Protein AF-A0A5T1BQH4-F1 (afdb_monomer_lite)

pLDDT: mean 79.55, std 14.08, range [37.16, 92.19]

Sequence (91 aa):
MAFMNFSGFFYARNDLRLFKIEKKNELKSFFYKDYTLSSYKDALNLNNEIFFYQSLKEGLFKKNDEILVSNLGKKIILFRNFTQNCDNFNE

Organism: Campylobacter jejuni (NCBI:txid197)

Structure (mmCIF, N/CA/C/O backbone):
data_AF-A0A5T1BQH4-F1
#
_entry.id   AF-A0A5T1BQH4-F1
#
loop_
_atom_site.group_PDB
_atom_site.id
_atom_site.type_symbol
_atom_site.label_atom_id
_atom_site.label_alt_id
_atom_site.label_comp_id
_atom_site.label_asym_id
_atom_site.label_entity_id
_atom_site.label_seq_id
_atom_site.pdbx_PDB_ins_code
_atom_site.Cartn_x
_atom_site.Cartn_y
_atom_site.Cartn_z
_atom_site.occupancy
_atom_site.B_iso_or_equiv
_atom_site.auth_seq_id
_atom_site.auth_comp_id
_atom_site.auth_asym_id
_atom_site.auth_atom_id
_atom_site.pdbx_PDB_model_num
ATOM 1 N N . MET A 1 1 ? -25.471 -8.697 7.103 1.00 37.16 1 MET A N 1
ATOM 2 C CA . MET A 1 1 ? -24.219 -8.520 6.341 1.00 37.16 1 MET A CA 1
ATOM 3 C C . MET A 1 1 ? -24.591 -7.983 4.973 1.00 37.16 1 MET A C 1
ATOM 5 O O . MET A 1 1 ? -25.121 -8.732 4.165 1.00 37.16 1 MET A O 1
ATOM 9 N N . ALA A 1 2 ? -24.438 -6.679 4.750 1.00 44.44 2 ALA A N 1
ATOM 10 C CA . ALA A 1 2 ? -24.610 -6.114 3.419 1.00 44.44 2 ALA A CA 1
ATOM 11 C C . ALA A 1 2 ? -23.319 -6.391 2.645 1.00 44.44 2 ALA A C 1
ATOM 13 O O . ALA A 1 2 ? -22.274 -5.841 2.982 1.00 44.44 2 ALA A O 1
ATOM 14 N N . PHE A 1 3 ? -23.378 -7.284 1.657 1.00 47.19 3 PHE A N 1
ATOM 15 C CA . PHE A 1 3 ? -22.344 -7.370 0.631 1.00 47.19 3 PHE A CA 1
ATOM 16 C C . PHE A 1 3 ? -22.312 -6.008 -0.071 1.00 47.19 3 PHE A C 1
ATOM 18 O O . PHE A 1 3 ? -23.234 -5.676 -0.817 1.00 47.19 3 PHE A O 1
ATOM 25 N N . MET A 1 4 ? -21.302 -5.183 0.214 1.00 48.88 4 MET A N 1
ATOM 26 C CA . MET A 1 4 ? -21.048 -3.986 -0.581 1.00 48.88 4 MET A CA 1
ATOM 27 C C . MET A 1 4 ? -20.734 -4.455 -2.000 1.00 48.88 4 MET A C 1
ATOM 29 O O . MET A 1 4 ? -19.722 -5.104 -2.251 1.00 48.88 4 MET A O 1
ATOM 33 N N . ASN A 1 5 ? -21.655 -4.195 -2.925 1.00 46.22 5 ASN A N 1
ATOM 34 C CA . ASN A 1 5 ? -21.483 -4.562 -4.317 1.00 46.22 5 ASN A CA 1
ATOM 35 C C . ASN A 1 5 ? -20.459 -3.606 -4.949 1.00 46.22 5 ASN A C 1
ATOM 37 O O . ASN A 1 5 ? -20.797 -2.505 -5.383 1.00 46.22 5 ASN A O 1
ATOM 41 N N . PHE A 1 6 ? -19.190 -4.022 -4.972 1.00 55.72 6 PHE A N 1
ATOM 42 C CA . PHE A 1 6 ? -18.078 -3.268 -5.562 1.00 55.72 6 PHE A CA 1
ATOM 43 C C . PHE A 1 6 ? -18.204 -3.084 -7.084 1.00 55.72 6 PHE A C 1
ATOM 45 O O . PHE A 1 6 ? -17.408 -2.352 -7.672 1.00 55.72 6 PHE A O 1
ATOM 52 N N . SER A 1 7 ? -19.210 -3.683 -7.736 1.00 54.19 7 SER A N 1
ATOM 53 C CA . SER A 1 7 ? -19.428 -3.571 -9.184 1.00 54.19 7 SER A CA 1
ATOM 54 C C . SER A 1 7 ? -19.534 -2.119 -9.667 1.00 54.19 7 SER A C 1
ATOM 56 O O . SER A 1 7 ? -19.066 -1.805 -10.758 1.00 54.19 7 SER A O 1
ATOM 58 N N . GLY A 1 8 ? -20.096 -1.218 -8.850 1.00 50.19 8 GLY A N 1
ATOM 59 C CA . GLY A 1 8 ? -20.180 0.212 -9.169 1.00 50.19 8 GLY A CA 1
ATOM 60 C C . GLY A 1 8 ? -18.834 0.940 -9.086 1.00 50.19 8 GLY A C 1
ATOM 61 O O . GLY A 1 8 ? -18.571 1.833 -9.888 1.00 50.19 8 GLY A O 1
ATOM 62 N N . PHE A 1 9 ? -17.949 0.527 -8.171 1.00 51.91 9 PHE A N 1
ATOM 63 C CA . PHE A 1 9 ? -16.608 1.105 -8.035 1.00 51.91 9 PHE A CA 1
ATOM 64 C C . PHE A 1 9 ? -15.691 0.707 -9.190 1.00 51.91 9 PHE A C 1
ATOM 66 O O . PHE A 1 9 ? -14.908 1.541 -9.625 1.00 51.91 9 PHE A O 1
ATOM 73 N N . PHE A 1 10 ? -15.818 -0.506 -9.739 1.00 52.53 10 PHE A N 1
ATOM 74 C CA . PHE A 1 10 ? -15.082 -0.906 -10.948 1.00 52.53 10 PHE A CA 1
ATOM 75 C C . PHE A 1 10 ? -15.520 -0.143 -12.208 1.00 52.53 10 PHE A C 1
ATOM 77 O O . PHE A 1 10 ? -14.752 -0.058 -13.162 1.00 52.53 10 PHE A O 1
ATOM 84 N N . TYR A 1 11 ? -16.733 0.422 -12.214 1.00 50.97 11 TYR A N 1
ATOM 85 C CA . TYR A 1 11 ? -17.222 1.270 -13.306 1.00 50.97 11 TYR A CA 1
ATOM 86 C C . TYR A 1 11 ? -16.683 2.707 -13.228 1.00 50.97 11 TYR A C 1
ATOM 88 O O . TYR A 1 11 ? -16.622 3.404 -14.243 1.00 50.97 11 TYR A O 1
ATOM 96 N N . ALA A 1 12 ? -16.262 3.156 -12.039 1.00 53.94 12 ALA A N 1
ATOM 97 C CA . ALA A 1 12 ? -15.439 4.349 -11.921 1.00 53.94 12 ALA A CA 1
ATOM 98 C C . ALA A 1 12 ? -14.058 4.023 -12.497 1.00 53.94 12 ALA A C 1
ATOM 100 O O . ALA A 1 12 ? -13.475 2.989 -12.186 1.00 53.94 12 ALA A O 1
ATOM 101 N N . ARG A 1 13 ? -13.564 4.900 -13.370 1.00 59.94 13 ARG A N 1
ATOM 102 C CA . ARG A 1 13 ? -12.289 4.812 -14.092 1.00 59.94 13 ARG A CA 1
ATOM 103 C C . ARG A 1 13 ? -11.115 4.870 -13.101 1.00 59.94 13 ARG A C 1
ATOM 105 O O . ARG A 1 13 ? -10.449 5.892 -12.988 1.00 59.94 13 ARG A O 1
ATOM 112 N N . ASN A 1 14 ? -10.947 3.817 -12.310 1.00 66.81 14 ASN A N 1
ATOM 113 C CA . ASN A 1 14 ? -9.879 3.703 -11.336 1.00 66.81 14 ASN A CA 1
ATOM 114 C C . ASN A 1 14 ? -8.611 3.313 -12.076 1.00 66.81 14 ASN A C 1
ATOM 116 O O . ASN A 1 14 ? -8.600 2.348 -12.845 1.00 66.81 14 ASN A O 1
ATOM 120 N N . ASP A 1 15 ? -7.548 4.059 -11.817 1.00 78.06 15 ASP A N 1
ATOM 121 C CA . ASP A 1 15 ? -6.239 3.679 -12.307 1.00 78.06 15 ASP A CA 1
ATOM 122 C C . ASP A 1 15 ? -5.725 2.542 -11.423 1.00 78.06 15 ASP A C 1
ATOM 124 O O . ASP A 1 15 ? -5.718 2.643 -10.195 1.00 78.06 15 ASP A O 1
ATOM 128 N N . LEU A 1 16 ? -5.308 1.447 -12.054 1.00 85.00 16 LEU A N 1
ATOM 129 C CA . LEU A 1 16 ? -4.546 0.394 -11.393 1.00 85.00 16 LEU A CA 1
ATOM 130 C C . LEU A 1 16 ? -3.065 0.715 -11.558 1.00 85.00 16 LEU A C 1
ATOM 132 O O . LEU A 1 16 ? -2.579 0.848 -12.682 1.00 85.00 16 LEU A O 1
ATOM 136 N N . ARG A 1 17 ? -2.347 0.847 -10.443 1.00 85.88 17 ARG A N 1
ATOM 137 C CA . ARG A 1 17 ? -0.927 1.215 -10.438 1.00 85.88 17 ARG A CA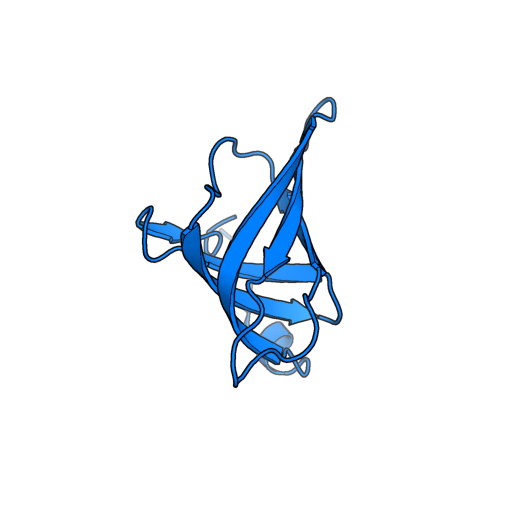 1
ATOM 138 C C . ARG A 1 17 ? -0.136 0.290 -9.534 1.00 85.88 17 ARG A C 1
ATOM 140 O O . ARG A 1 17 ? -0.485 0.093 -8.375 1.00 85.88 17 ARG A O 1
ATOM 147 N N . LEU A 1 18 ? 0.947 -0.257 -10.073 1.00 87.38 18 LEU A N 1
ATOM 148 C CA . LEU A 1 18 ? 1.923 -1.046 -9.332 1.00 87.38 18 LEU A CA 1
ATOM 149 C C . LEU A 1 18 ? 3.162 -0.186 -9.106 1.00 87.38 18 LEU A C 1
ATOM 151 O O . LEU A 1 18 ? 3.714 0.348 -10.067 1.00 87.38 18 LEU A O 1
ATOM 155 N N . PHE A 1 19 ? 3.601 -0.051 -7.857 1.00 87.31 19 PHE A N 1
ATOM 156 C CA . PHE A 1 19 ? 4.827 0.675 -7.547 1.00 87.31 19 PHE A CA 1
ATOM 157 C C . PHE A 1 19 ? 5.469 0.214 -6.240 1.00 87.31 19 PHE A C 1
ATOM 159 O O . PHE A 1 19 ? 4.863 -0.467 -5.411 1.00 87.31 19 PHE A O 1
ATOM 166 N N . LYS A 1 20 ? 6.720 0.636 -6.052 1.00 89.75 20 LYS A N 1
ATOM 167 C CA . LYS A 1 20 ? 7.491 0.405 -4.834 1.00 89.75 20 LYS A CA 1
ATOM 168 C C . LYS A 1 20 ? 7.520 1.655 -3.961 1.00 89.75 20 LYS A C 1
ATOM 170 O O . LYS A 1 20 ? 7.749 2.755 -4.464 1.00 89.75 20 LYS A O 1
ATOM 175 N N . ILE A 1 21 ? 7.320 1.498 -2.654 1.00 89.69 21 ILE A N 1
ATOM 176 C CA . ILE A 1 21 ? 7.278 2.622 -1.708 1.00 89.69 21 ILE A CA 1
ATOM 177 C C . ILE A 1 21 ? 8.696 3.114 -1.402 1.00 89.69 21 ILE A C 1
ATOM 179 O O . ILE A 1 21 ? 9.487 2.407 -0.778 1.00 89.69 21 ILE A O 1
ATOM 183 N N . GLU A 1 22 ? 9.004 4.356 -1.763 1.00 88.75 22 GLU A N 1
ATOM 184 C CA . GLU A 1 22 ? 10.272 5.011 -1.424 1.00 88.75 22 GLU A CA 1
ATOM 185 C C . GLU A 1 22 ? 10.244 5.609 -0.020 1.00 88.75 22 GLU A C 1
ATOM 187 O O . GLU A 1 22 ? 11.148 5.389 0.797 1.00 88.75 22 GLU A O 1
ATOM 192 N N . LYS A 1 23 ? 9.192 6.370 0.275 1.00 87.06 23 LYS A N 1
ATOM 193 C CA . LYS A 1 23 ? 9.001 7.016 1.565 1.00 87.06 23 LYS A CA 1
ATOM 194 C C . LYS A 1 23 ? 7.552 6.862 1.983 1.00 87.06 23 LYS A C 1
ATOM 196 O O . LYS A 1 23 ? 6.632 7.017 1.185 1.00 87.06 23 LYS A O 1
ATOM 201 N N . LYS A 1 24 ? 7.366 6.591 3.270 1.00 89.25 24 LYS A N 1
ATOM 202 C CA . LYS A 1 24 ? 6.072 6.709 3.931 1.00 89.25 24 LYS A CA 1
ATOM 203 C C . LYS A 1 24 ? 6.131 7.848 4.932 1.00 89.25 24 LYS A C 1
ATOM 205 O O . LYS A 1 24 ? 7.142 8.017 5.617 1.00 89.25 24 LYS A O 1
ATOM 210 N N . ASN A 1 25 ? 5.055 8.609 5.015 1.00 86.88 25 ASN A N 1
ATOM 211 C CA . ASN A 1 25 ? 4.791 9.496 6.130 1.00 86.88 25 ASN A CA 1
ATOM 212 C C . ASN A 1 25 ? 3.469 9.081 6.770 1.00 86.88 25 ASN A C 1
ATOM 214 O O . ASN A 1 25 ? 2.521 8.756 6.057 1.00 86.88 25 ASN A O 1
ATOM 218 N N . GLU A 1 26 ? 3.430 9.077 8.095 1.00 85.50 26 GLU A N 1
ATOM 219 C CA . GLU A 1 26 ? 2.260 8.674 8.869 1.00 85.50 26 GLU A CA 1
ATOM 220 C C . GLU A 1 26 ? 1.881 9.809 9.809 1.00 85.50 26 GLU A C 1
ATOM 222 O O . GLU A 1 26 ? 2.671 10.213 10.664 1.00 85.50 26 GLU A O 1
ATOM 227 N N . LEU A 1 27 ? 0.663 10.316 9.655 1.00 84.38 27 LEU A N 1
ATOM 228 C CA . LEU A 1 27 ? 0.063 11.265 10.578 1.00 84.38 27 LEU A CA 1
ATOM 229 C C . LEU A 1 27 ? -0.982 10.524 11.413 1.00 84.38 27 LEU A C 1
ATOM 231 O O . LEU A 1 27 ? -1.954 9.973 10.893 1.00 84.38 27 LEU A O 1
ATOM 235 N N . LYS A 1 28 ? -0.762 10.474 12.732 1.00 76.44 28 LYS A N 1
ATOM 236 C CA . LYS A 1 28 ? -1.724 9.890 13.672 1.00 76.44 28 LYS A CA 1
ATOM 237 C C . LYS A 1 28 ? -2.807 10.929 13.983 1.00 76.44 28 LYS A C 1
ATOM 239 O O . LYS A 1 28 ? -2.513 11.928 14.629 1.00 76.44 28 LYS A O 1
ATOM 244 N N . SER A 1 29 ? -4.047 10.658 13.582 1.00 73.88 29 SER A N 1
ATOM 245 C CA . SER A 1 29 ? -5.239 11.307 14.136 1.00 73.88 29 SER A CA 1
ATOM 246 C C . SER A 1 29 ? -5.846 10.436 15.252 1.00 73.88 29 SER A C 1
ATOM 248 O O . SER A 1 29 ? -5.400 9.304 15.478 1.00 73.88 29 SER A O 1
ATOM 250 N N . PHE A 1 30 ? -6.830 10.975 15.985 1.00 68.69 30 PHE A N 1
ATOM 251 C CA . PHE A 1 30 ? -7.429 10.354 17.183 1.00 68.69 30 PHE A CA 1
ATOM 252 C C . PHE A 1 30 ? -8.002 8.951 16.919 1.00 68.69 30 PHE A C 1
ATOM 254 O O . PHE A 1 30 ? -7.855 8.065 17.754 1.00 68.69 30 PHE A O 1
ATOM 261 N N . PHE A 1 31 ? -8.606 8.742 15.746 1.00 71.88 31 PHE A N 1
ATOM 262 C CA . PHE A 1 31 ? -9.166 7.449 15.330 1.00 71.88 31 PHE A CA 1
ATOM 263 C C . PHE A 1 31 ? -8.504 6.906 14.064 1.00 71.88 31 PHE A C 1
ATOM 265 O O . PHE A 1 31 ? -8.248 5.711 13.967 1.00 71.88 31 PHE A O 1
ATOM 272 N N . TYR A 1 32 ? -8.184 7.786 13.116 1.00 79.38 32 TYR A N 1
ATOM 273 C CA . TYR A 1 32 ? -7.653 7.418 11.807 1.00 79.38 32 TYR A CA 1
ATOM 274 C C . TYR A 1 32 ? -6.154 7.689 11.694 1.00 79.38 32 TYR A C 1
ATOM 276 O O . TYR A 1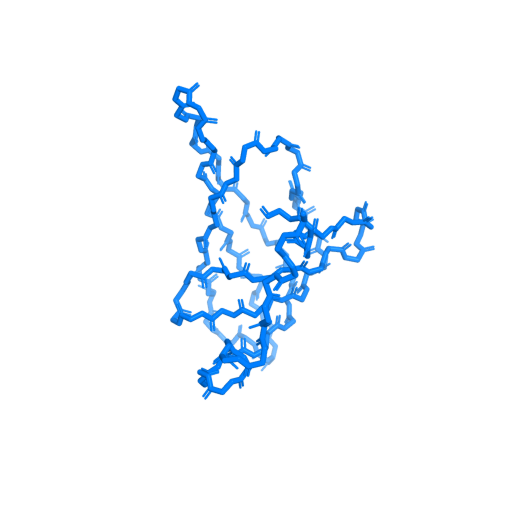 32 ? -5.592 8.545 12.382 1.00 79.38 32 TYR A O 1
ATOM 284 N N . LYS A 1 33 ? -5.508 6.962 10.789 1.00 83.44 33 LYS A N 1
ATOM 285 C CA . LYS A 1 33 ? -4.123 7.144 10.369 1.00 83.44 33 LYS A CA 1
ATOM 286 C C . LYS A 1 33 ? -4.103 7.581 8.924 1.00 83.44 33 LYS A C 1
ATOM 288 O O . LYS A 1 33 ? -4.628 6.876 8.065 1.00 83.44 33 LYS A O 1
ATOM 293 N N . ASP A 1 34 ? -3.464 8.715 8.680 1.00 87.44 34 ASP A N 1
ATOM 294 C CA . ASP A 1 34 ? -3.284 9.246 7.340 1.00 87.44 34 ASP A CA 1
ATOM 295 C C . ASP A 1 34 ? -1.880 8.883 6.853 1.00 87.44 34 ASP A C 1
ATOM 297 O O . ASP A 1 34 ? -0.861 9.285 7.422 1.00 87.44 34 ASP A O 1
ATOM 301 N N . TYR A 1 35 ? -1.846 8.083 5.798 1.00 88.94 35 TYR A N 1
ATOM 302 C CA . TYR A 1 35 ? -0.657 7.612 5.117 1.00 88.94 35 TYR A CA 1
ATOM 303 C C . TYR A 1 35 ? -0.419 8.442 3.862 1.00 88.94 35 TYR A C 1
ATOM 305 O O . TYR A 1 35 ? -1.275 8.521 2.980 1.00 88.94 35 TYR A O 1
ATOM 313 N N . THR A 1 36 ? 0.786 8.990 3.750 1.00 91.62 36 THR A N 1
ATOM 314 C CA . THR A 1 36 ? 1.290 9.593 2.514 1.00 91.62 36 THR A CA 1
ATOM 315 C C . THR A 1 36 ? 2.428 8.729 1.992 1.00 91.62 36 THR A C 1
ATOM 317 O O . THR A 1 36 ? 3.464 8.602 2.650 1.00 91.62 36 THR A O 1
ATOM 320 N N . LEU A 1 37 ? 2.233 8.122 0.824 1.00 91.38 37 LEU A N 1
ATOM 321 C CA . LEU A 1 37 ? 3.177 7.202 0.194 1.00 91.38 37 LEU A CA 1
ATOM 322 C C . LEU A 1 37 ? 3.796 7.870 -1.031 1.00 91.38 37 LEU A C 1
ATOM 324 O O . LEU A 1 37 ? 3.064 8.361 -1.886 1.00 91.38 37 LEU A O 1
ATOM 328 N N . SER A 1 38 ? 5.123 7.874 -1.127 1.00 88.94 38 SER A N 1
ATOM 329 C CA . SER A 1 38 ? 5.829 8.281 -2.343 1.00 88.94 38 SER A CA 1
ATOM 330 C C . SER A 1 38 ? 6.369 7.058 -3.077 1.00 88.94 38 SER A C 1
ATOM 332 O O . SER A 1 38 ? 6.924 6.146 -2.452 1.00 88.94 38 SER A O 1
ATOM 334 N N . SER A 1 39 ? 6.192 7.019 -4.394 1.00 87.56 39 SER A N 1
ATOM 335 C CA . SER A 1 39 ? 6.668 5.925 -5.238 1.00 87.56 39 SER A CA 1
ATOM 336 C C . SER A 1 39 ? 8.114 6.139 -5.677 1.00 87.56 39 SER A C 1
ATOM 338 O O . SER A 1 39 ? 8.489 7.249 -6.040 1.00 87.56 39 SER A O 1
ATOM 340 N N . TYR A 1 40 ? 8.906 5.072 -5.766 1.00 83.94 40 TYR A N 1
ATOM 341 C CA . TYR A 1 40 ? 10.200 5.146 -6.447 1.00 83.94 40 TYR A CA 1
ATOM 342 C C . TYR A 1 40 ? 10.054 5.678 -7.881 1.00 83.94 40 TYR A C 1
ATOM 344 O O . TYR A 1 40 ? 9.063 5.409 -8.565 1.00 83.94 40 TYR A O 1
ATOM 352 N N . LYS A 1 41 ? 11.057 6.443 -8.328 1.00 80.06 41 LYS A N 1
ATOM 353 C CA . LYS A 1 41 ? 11.195 6.798 -9.740 1.00 80.06 41 LYS A CA 1
ATOM 354 C C . LYS A 1 41 ? 11.678 5.579 -10.508 1.00 80.06 41 LYS A C 1
ATOM 356 O O . LYS A 1 41 ? 12.807 5.150 -10.297 1.00 80.06 41 LYS A O 1
ATOM 361 N N . ASP A 1 42 ? 10.853 5.104 -11.428 1.00 69.50 42 ASP A N 1
ATOM 362 C CA . ASP A 1 42 ? 11.162 3.983 -12.313 1.00 69.50 42 ASP A CA 1
ATOM 363 C C . ASP A 1 42 ? 10.794 4.334 -13.759 1.00 69.50 42 ASP A C 1
ATOM 365 O O . ASP A 1 42 ? 10.133 5.339 -14.023 1.00 69.50 42 ASP A O 1
ATOM 369 N N . ALA A 1 43 ? 11.187 3.493 -14.719 1.00 67.25 43 ALA A N 1
ATOM 370 C CA . ALA A 1 43 ? 10.866 3.696 -16.137 1.00 67.25 43 ALA A CA 1
ATOM 371 C C . ALA A 1 43 ? 9.350 3.817 -16.405 1.00 67.25 43 ALA A C 1
ATOM 373 O O . ALA A 1 43 ? 8.941 4.486 -17.351 1.00 67.25 43 ALA A O 1
ATOM 374 N N . LEU A 1 44 ? 8.526 3.196 -15.553 1.00 65.44 44 LEU A N 1
ATOM 375 C CA . LEU A 1 44 ? 7.063 3.268 -15.598 1.00 65.44 44 LEU A CA 1
ATOM 376 C C . LEU A 1 44 ? 6.483 4.415 -14.756 1.00 65.44 44 LEU A C 1
ATOM 378 O O . LEU A 1 44 ? 5.318 4.758 -14.935 1.00 65.44 44 LEU A O 1
ATOM 382 N N . ASN A 1 45 ? 7.276 5.017 -13.862 1.00 65.19 45 ASN A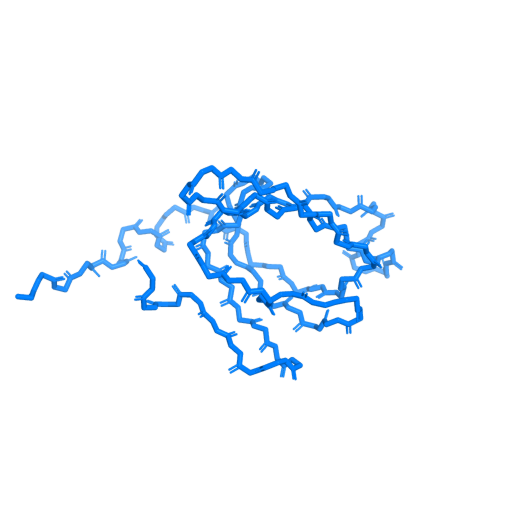 N 1
ATOM 383 C CA . ASN A 1 45 ? 6.856 6.127 -13.011 1.00 65.19 45 ASN A CA 1
ATOM 384 C C . ASN A 1 45 ? 7.931 7.225 -12.978 1.00 65.19 45 ASN A C 1
ATOM 386 O O . ASN A 1 45 ? 8.735 7.342 -12.051 1.00 65.19 45 ASN A O 1
ATOM 390 N N . LEU A 1 46 ? 7.971 8.014 -14.057 1.00 64.19 46 LEU A N 1
ATOM 391 C CA . LEU A 1 46 ? 8.977 9.061 -14.295 1.00 64.19 46 LEU A CA 1
ATOM 392 C C . LEU A 1 46 ? 8.920 10.186 -13.250 1.00 64.19 46 LEU A C 1
ATOM 394 O O . LEU A 1 46 ? 9.935 10.805 -12.910 1.00 64.19 46 LEU A O 1
ATOM 398 N N . ASN A 1 47 ? 7.721 10.434 -12.729 1.00 65.31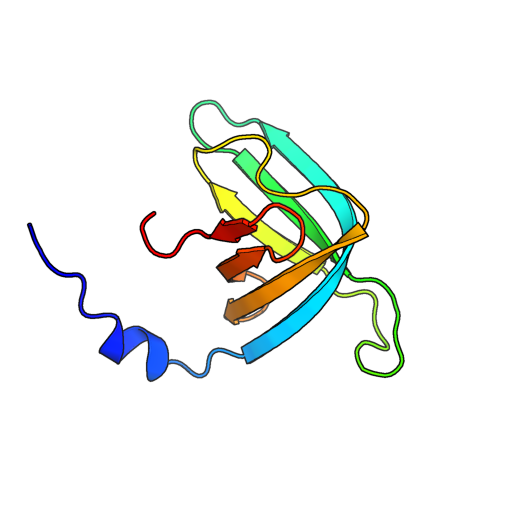 47 ASN A N 1
ATOM 399 C CA . ASN A 1 47 ? 7.471 11.403 -11.681 1.00 65.31 47 ASN A CA 1
ATOM 400 C C . ASN A 1 47 ? 7.309 10.650 -10.364 1.00 65.31 47 ASN A C 1
ATOM 402 O O . ASN A 1 47 ? 6.630 9.636 -10.308 1.00 65.31 47 ASN A O 1
ATOM 406 N N . ASN A 1 48 ? 7.961 11.137 -9.311 1.00 75.31 48 ASN A N 1
ATOM 407 C CA . ASN A 1 48 ? 7.845 10.572 -7.970 1.00 75.31 48 ASN A CA 1
ATOM 408 C C . ASN A 1 48 ? 6.410 10.839 -7.481 1.00 75.31 48 ASN A C 1
ATOM 410 O O . ASN A 1 48 ? 6.097 11.940 -7.015 1.00 75.31 48 ASN A O 1
ATOM 414 N N . GLU A 1 49 ? 5.504 9.901 -7.750 1.00 85.00 49 GLU A N 1
ATOM 415 C CA . GLU A 1 49 ? 4.084 10.063 -7.486 1.00 85.00 49 GLU A CA 1
ATOM 416 C C . GLU A 1 49 ? 3.804 9.936 -5.995 1.00 85.00 49 GLU A C 1
ATOM 418 O O . GLU A 1 49 ? 4.436 9.171 -5.268 1.00 85.00 49 GLU A O 1
ATOM 423 N N . ILE A 1 50 ? 2.835 10.727 -5.541 1.00 89.56 50 ILE A N 1
ATOM 424 C CA . ILE A 1 50 ? 2.423 10.769 -4.144 1.00 89.56 50 ILE A CA 1
ATOM 425 C C . ILE A 1 50 ? 0.981 10.300 -4.066 1.00 89.56 50 ILE A C 1
ATOM 427 O O . ILE A 1 50 ? 0.107 10.853 -4.741 1.00 89.56 50 ILE A O 1
ATOM 431 N N . PHE A 1 51 ? 0.754 9.326 -3.195 1.00 90.62 51 PHE A N 1
ATOM 432 C CA . PHE A 1 51 ? -0.539 8.729 -2.927 1.00 90.62 51 PHE A CA 1
ATOM 433 C C . PHE A 1 51 ? -0.944 8.919 -1.469 1.00 90.62 51 PHE A C 1
ATOM 435 O O . PHE A 1 51 ? -0.100 8.949 -0.573 1.00 90.62 51 PHE A O 1
ATOM 442 N N . PHE A 1 52 ? -2.250 9.015 -1.241 1.00 91.12 52 PHE A N 1
ATOM 443 C CA . PHE A 1 52 ? -2.838 9.216 0.078 1.00 91.12 52 PHE A CA 1
ATOM 444 C C . PHE A 1 52 ? -3.769 8.064 0.427 1.00 91.12 52 PHE A C 1
ATOM 446 O O . PHE A 1 52 ? -4.619 7.684 -0.381 1.00 91.12 52 PHE A O 1
ATOM 453 N N . TYR A 1 53 ? -3.643 7.547 1.643 1.00 91.00 53 TYR A N 1
ATOM 454 C CA . TYR A 1 53 ? -4.506 6.505 2.179 1.00 91.00 53 TYR A CA 1
ATOM 455 C C . TYR A 1 53 ? -4.874 6.810 3.626 1.00 91.00 53 TYR A C 1
ATOM 457 O O . TYR A 1 53 ? -4.067 7.366 4.361 1.00 91.00 53 TYR A O 1
ATOM 465 N N . GLN A 1 54 ? -6.081 6.444 4.040 1.00 89.00 54 GLN A N 1
ATOM 466 C CA . GLN A 1 54 ? -6.548 6.633 5.407 1.00 89.00 54 GLN A CA 1
ATOM 467 C C . GLN A 1 54 ? -7.068 5.301 5.936 1.00 89.00 54 GLN A C 1
ATOM 469 O O . GLN A 1 54 ? -7.874 4.661 5.269 1.00 89.00 54 GLN A O 1
ATOM 474 N N . SER A 1 55 ? -6.610 4.884 7.116 1.00 87.38 55 SER A N 1
ATOM 475 C CA . SER A 1 55 ? -7.025 3.616 7.727 1.00 87.38 55 SER A CA 1
ATOM 476 C C . SER A 1 55 ? -7.038 3.684 9.246 1.00 87.38 55 SER A C 1
ATOM 478 O O . SER A 1 55 ? -6.403 4.541 9.855 1.00 87.38 55 SER A O 1
ATOM 480 N N . LEU A 1 56 ? -7.792 2.779 9.863 1.00 84.81 56 LEU A N 1
ATOM 481 C CA . LEU A 1 56 ? -7.791 2.562 11.310 1.00 84.81 56 LEU A CA 1
ATOM 482 C C . LEU A 1 56 ? -6.622 1.665 11.754 1.00 84.81 56 LEU A C 1
ATOM 484 O O . LEU A 1 56 ? -6.258 1.657 12.930 1.00 84.81 56 LEU A O 1
ATOM 488 N N . LYS A 1 57 ? -6.040 0.892 10.830 1.00 82.88 57 LYS A N 1
ATOM 489 C CA . LYS A 1 57 ? -4.972 -0.073 11.104 1.00 82.88 57 LYS A CA 1
ATOM 490 C C . LYS A 1 57 ? -3.608 0.604 11.037 1.00 82.88 57 LYS A C 1
ATOM 492 O O . LYS A 1 57 ? -3.351 1.442 10.176 1.00 82.88 57 LYS A O 1
ATOM 497 N N . GLU A 1 58 ? -2.720 0.205 11.942 1.00 82.69 58 GLU A N 1
ATOM 498 C CA . GLU A 1 58 ? -1.325 0.644 11.945 1.00 82.69 58 GLU A CA 1
ATOM 499 C C . GLU A 1 58 ? -0.430 -0.360 11.201 1.00 82.69 58 GLU A C 1
ATOM 501 O O . GLU A 1 58 ? -0.765 -1.535 11.059 1.00 82.69 58 GLU A O 1
ATOM 506 N N . GLY A 1 59 ? 0.732 0.101 10.732 1.00 83.88 59 GLY A N 1
ATOM 507 C CA . GLY A 1 59 ? 1.762 -0.778 10.172 1.00 83.88 59 GLY A CA 1
ATOM 508 C C . GLY A 1 59 ? 1.497 -1.329 8.766 1.00 83.88 59 GLY A C 1
ATOM 509 O O . GLY A 1 59 ? 2.250 -2.186 8.328 1.00 83.88 59 GLY A O 1
ATOM 510 N N . LEU A 1 60 ? 0.500 -0.826 8.030 1.00 86.81 60 LEU A N 1
ATOM 511 C CA . LEU A 1 60 ? 0.119 -1.356 6.706 1.00 86.81 60 LEU A CA 1
ATOM 512 C C . LEU A 1 60 ? 1.193 -1.215 5.613 1.00 86.81 60 LEU A C 1
ATOM 514 O O . LEU A 1 60 ? 1.202 -1.975 4.645 1.00 86.81 60 LEU A O 1
ATOM 518 N N . PHE A 1 61 ? 2.094 -0.240 5.757 1.00 90.88 61 PHE A N 1
ATOM 519 C CA . PHE A 1 61 ? 3.109 0.079 4.755 1.00 90.88 61 PHE A CA 1
ATOM 520 C C . PHE A 1 61 ? 4.491 0.222 5.380 1.00 90.88 61 PHE A C 1
ATOM 522 O O . PHE A 1 61 ? 4.658 0.741 6.492 1.00 90.88 61 PHE A O 1
ATOM 529 N N . LYS A 1 62 ? 5.510 -0.176 4.627 1.00 89.69 62 LYS A N 1
ATOM 530 C CA . LYS A 1 62 ? 6.923 -0.035 4.960 1.00 89.69 62 LYS A CA 1
ATOM 531 C C . LYS A 1 62 ? 7.689 0.438 3.727 1.00 89.69 62 LYS A C 1
ATOM 533 O O . LYS A 1 62 ? 7.261 0.287 2.587 1.00 89.69 62 LYS A O 1
ATOM 538 N N . LYS A 1 63 ? 8.837 1.070 3.971 1.00 89.00 63 LYS A N 1
ATOM 539 C CA . LYS A 1 63 ? 9.772 1.422 2.901 1.00 89.00 63 LYS A CA 1
ATOM 540 C C . LYS A 1 63 ? 10.196 0.154 2.155 1.00 89.00 63 LYS A C 1
ATOM 542 O O . LYS A 1 63 ? 10.513 -0.842 2.800 1.00 89.00 63 LYS A O 1
ATOM 547 N N . ASN A 1 64 ? 10.276 0.256 0.832 1.00 89.56 64 ASN A N 1
ATOM 548 C CA . ASN A 1 64 ? 10.570 -0.808 -0.125 1.00 89.56 64 ASN A CA 1
ATOM 549 C C . ASN A 1 64 ? 9.469 -1.857 -0.312 1.00 89.56 64 ASN A C 1
ATOM 551 O O . ASN A 1 64 ? 9.727 -2.829 -1.019 1.00 89.56 64 ASN A O 1
ATOM 555 N N . ASP A 1 65 ? 8.278 -1.667 0.258 1.00 89.50 65 ASP A N 1
ATOM 556 C CA . ASP A 1 65 ? 7.156 -2.549 -0.055 1.00 89.50 65 ASP A CA 1
ATOM 557 C C . ASP A 1 65 ? 6.730 -2.374 -1.511 1.00 89.50 65 ASP A C 1
ATOM 559 O O . ASP A 1 65 ? 6.685 -1.255 -2.033 1.00 89.50 65 ASP A O 1
ATOM 563 N N . GLU A 1 66 ? 6.385 -3.489 -2.141 1.00 90.75 66 GLU A N 1
ATOM 564 C CA . GLU A 1 66 ? 5.749 -3.517 -3.451 1.00 90.75 66 GLU A CA 1
ATOM 565 C C . GLU A 1 66 ? 4.238 -3.575 -3.272 1.00 90.75 66 GLU A C 1
ATOM 567 O O . GLU A 1 66 ? 3.696 -4.501 -2.655 1.00 90.75 66 GLU A O 1
ATOM 572 N N . ILE A 1 67 ? 3.557 -2.560 -3.800 1.00 91.62 67 ILE A N 1
ATOM 573 C CA . ILE A 1 67 ? 2.122 -2.392 -3.624 1.00 91.62 67 ILE A CA 1
ATOM 574 C C . ILE A 1 67 ? 1.427 -2.195 -4.967 1.00 91.62 67 ILE A C 1
ATOM 576 O O . ILE A 1 67 ? 1.867 -1.424 -5.820 1.00 91.62 67 ILE A O 1
ATOM 580 N N . LEU A 1 68 ? 0.312 -2.900 -5.138 1.00 90.25 68 LEU A N 1
ATOM 581 C CA . LEU A 1 68 ? -0.663 -2.633 -6.186 1.00 90.25 68 LEU A CA 1
ATOM 582 C C . LEU A 1 68 ? -1.781 -1.805 -5.576 1.00 90.25 68 LEU A C 1
ATOM 584 O O . LEU A 1 68 ? -2.368 -2.213 -4.576 1.00 90.25 68 LEU A O 1
ATOM 588 N N . VAL A 1 69 ? -2.093 -0.668 -6.181 1.00 90.25 69 VAL A N 1
ATOM 589 C CA . VAL A 1 69 ? -3.184 0.199 -5.745 1.00 90.25 69 VAL A CA 1
ATOM 590 C C . VAL A 1 69 ? -4.203 0.390 -6.854 1.00 90.25 69 VAL A C 1
ATOM 592 O O . VAL A 1 69 ? -3.868 0.431 -8.036 1.00 90.25 69 VAL A O 1
ATOM 595 N N . SER A 1 70 ? -5.453 0.542 -6.440 1.00 88.44 70 SER A N 1
ATOM 596 C CA . SER A 1 70 ? -6.524 1.132 -7.228 1.00 88.44 70 SER A CA 1
ATOM 597 C C . SER A 1 70 ? -6.777 2.524 -6.669 1.00 88.44 70 SER A C 1
ATOM 599 O O . SER A 1 70 ? -7.216 2.666 -5.520 1.00 88.44 70 SER A O 1
ATOM 601 N N . ASN A 1 71 ? -6.484 3.551 -7.460 1.00 86.19 71 ASN A N 1
ATOM 602 C CA . ASN A 1 71 ? -6.576 4.941 -7.036 1.00 86.19 71 ASN A CA 1
ATOM 603 C C . ASN A 1 71 ? -7.588 5.738 -7.863 1.00 86.19 71 ASN A C 1
ATOM 605 O O . ASN A 1 71 ? -7.716 5.573 -9.075 1.00 86.19 71 ASN A O 1
ATOM 609 N N . LEU A 1 72 ? -8.264 6.663 -7.182 1.00 84.94 72 LEU A N 1
ATOM 610 C CA . LEU A 1 72 ? -9.044 7.729 -7.802 1.00 84.94 72 LEU A CA 1
ATOM 611 C C . LEU A 1 72 ? -8.264 9.034 -7.619 1.00 84.94 72 LEU A C 1
ATOM 613 O O . LEU A 1 72 ? -8.148 9.568 -6.510 1.00 84.94 72 LEU A O 1
ATOM 617 N N . GLY A 1 73 ? -7.654 9.522 -8.698 1.00 85.25 73 GLY A N 1
ATOM 618 C CA . GLY A 1 73 ? -6.679 10.608 -8.607 1.00 85.25 73 GLY A CA 1
ATOM 619 C C . GLY A 1 73 ? -5.466 10.176 -7.777 1.00 85.25 73 GLY A C 1
ATOM 620 O O . GLY A 1 73 ? -4.803 9.209 -8.122 1.00 85.25 73 GLY A O 1
ATOM 621 N N . LYS A 1 74 ? -5.173 10.862 -6.666 1.00 86.81 74 LYS A N 1
ATOM 622 C CA . LYS A 1 74 ? -4.068 10.496 -5.750 1.00 86.81 74 LYS A CA 1
ATOM 623 C C . LYS A 1 74 ? -4.516 9.694 -4.527 1.00 86.81 74 LYS A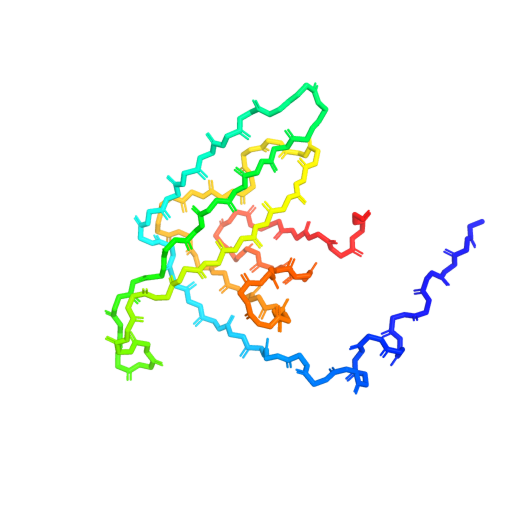 C 1
ATOM 625 O O . LYS A 1 74 ? -3.681 9.307 -3.714 1.00 86.81 74 LYS A O 1
ATOM 630 N N . LYS A 1 75 ? -5.821 9.469 -4.354 1.00 88.81 75 LYS A N 1
ATOM 631 C CA . LYS A 1 75 ? -6.353 8.753 -3.192 1.00 88.81 75 LYS A CA 1
ATOM 632 C C . LYS A 1 75 ? -6.429 7.260 -3.493 1.00 88.81 75 LYS A C 1
ATOM 634 O O . LYS A 1 75 ? -7.050 6.862 -4.476 1.00 88.81 75 LYS A O 1
ATOM 639 N N . ILE A 1 76 ? -5.815 6.452 -2.638 1.00 89.94 76 ILE A N 1
ATOM 640 C CA . ILE A 1 76 ? -5.897 4.993 -2.686 1.00 89.94 76 ILE A CA 1
ATOM 641 C C . ILE A 1 76 ? -7.269 4.584 -2.153 1.00 89.94 76 ILE A C 1
ATOM 643 O O . ILE A 1 76 ? -7.667 5.005 -1.067 1.00 89.94 76 ILE A O 1
ATOM 647 N N . ILE A 1 77 ? -7.985 3.780 -2.936 1.00 88.62 77 ILE A N 1
ATOM 648 C CA . ILE A 1 77 ? -9.262 3.179 -2.538 1.00 88.62 77 ILE A CA 1
ATOM 649 C C . ILE A 1 77 ? -9.018 1.736 -2.119 1.00 88.62 77 ILE A C 1
ATOM 651 O O . ILE A 1 77 ? -9.400 1.342 -1.024 1.00 88.62 77 ILE A O 1
ATOM 655 N N . LEU A 1 78 ? -8.338 0.967 -2.970 1.00 88.62 78 LEU A N 1
ATOM 656 C CA . LEU A 1 78 ? -7.971 -0.416 -2.689 1.00 88.62 78 LEU A CA 1
ATOM 657 C C . LEU A 1 78 ? -6.464 -0.591 -2.840 1.00 88.62 78 LEU A C 1
ATOM 659 O O . LEU A 1 78 ? -5.855 0.043 -3.705 1.00 88.62 78 LEU A O 1
ATOM 663 N N . PHE A 1 79 ? -5.868 -1.468 -2.040 1.00 90.75 79 PHE A N 1
ATOM 664 C CA . PHE A 1 79 ? -4.481 -1.868 -2.197 1.00 90.75 79 PHE A CA 1
ATOM 665 C C . PHE A 1 79 ? -4.267 -3.346 -1.881 1.00 90.75 79 PHE A C 1
ATOM 667 O O . PHE A 1 79 ? -4.958 -3.943 -1.058 1.00 90.75 79 PHE A O 1
ATOM 674 N N . ARG A 1 80 ? -3.229 -3.906 -2.499 1.00 91.31 80 ARG A N 1
ATOM 675 C CA . ARG A 1 80 ? -2.602 -5.164 -2.110 1.00 91.31 80 ARG A CA 1
ATOM 676 C C . ARG A 1 80 ? -1.119 -4.904 -1.891 1.00 91.31 80 ARG A C 1
ATOM 678 O O . ARG A 1 80 ? -0.423 -4.486 -2.812 1.00 91.31 80 ARG A O 1
ATOM 685 N N . ASN A 1 81 ? -0.644 -5.149 -0.677 1.00 92.19 81 ASN A N 1
ATOM 686 C CA . ASN A 1 81 ? 0.771 -5.115 -0.338 1.00 92.19 81 ASN A CA 1
ATOM 687 C C . ASN A 1 81 ? 1.336 -6.530 -0.464 1.00 92.19 81 ASN A C 1
ATOM 689 O O . ASN A 1 81 ? 0.983 -7.421 0.312 1.00 92.19 81 ASN A O 1
ATOM 693 N N . PHE A 1 82 ? 2.199 -6.744 -1.455 1.00 89.69 82 PHE A N 1
ATOM 694 C CA . PHE A 1 82 ? 2.775 -8.061 -1.718 1.00 89.69 82 PHE A CA 1
ATOM 695 C C . PHE A 1 82 ? 3.861 -8.427 -0.710 1.00 89.69 82 PHE A C 1
ATOM 697 O O . PHE A 1 82 ? 4.007 -9.596 -0.370 1.00 89.69 82 PHE A O 1
ATOM 704 N N . THR A 1 83 ? 4.592 -7.438 -0.192 1.00 90.31 83 THR A N 1
ATOM 705 C CA . THR A 1 83 ? 5.703 -7.660 0.741 1.00 90.31 83 THR A CA 1
ATOM 706 C C . THR A 1 83 ? 5.212 -8.035 2.136 1.00 90.31 83 THR A C 1
ATOM 708 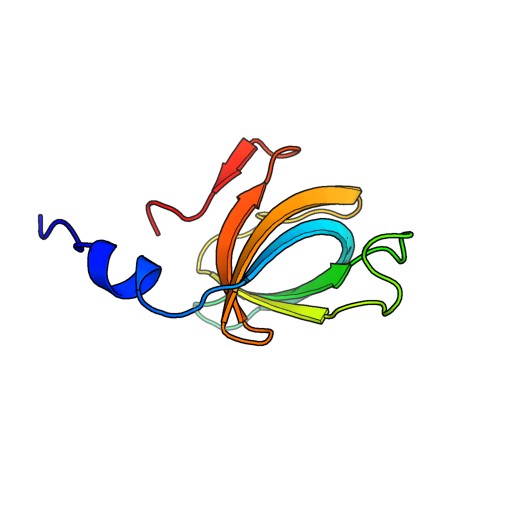O O . THR A 1 83 ? 5.738 -8.961 2.746 1.00 90.31 83 THR A O 1
ATOM 711 N N . GLN A 1 84 ? 4.187 -7.344 2.641 1.00 87.62 84 GLN A N 1
ATOM 712 C CA . GLN A 1 84 ? 3.609 -7.625 3.963 1.00 87.62 84 GLN A CA 1
ATOM 713 C C . GLN A 1 84 ? 2.413 -8.583 3.919 1.00 87.62 84 GLN A C 1
ATOM 715 O O . GLN A 1 84 ? 1.892 -8.965 4.965 1.00 87.62 84 GLN A O 1
ATOM 720 N N . ASN A 1 85 ? 1.986 -8.978 2.717 1.00 88.31 85 ASN A N 1
ATOM 721 C CA . ASN A 1 85 ? 0.833 -9.838 2.476 1.00 88.31 85 ASN A CA 1
ATOM 722 C C . ASN A 1 85 ? -0.451 -9.331 3.162 1.00 88.31 85 ASN A C 1
ATOM 724 O O . ASN A 1 85 ? -1.176 -10.092 3.802 1.00 88.31 85 ASN A O 1
ATOM 728 N N . CYS A 1 86 ? -0.717 -8.032 3.032 1.00 89.75 86 CYS A N 1
ATOM 729 C CA . CYS A 1 86 ? -1.908 -7.383 3.570 1.00 89.75 86 CYS A CA 1
ATOM 730 C C . CYS A 1 86 ? -2.676 -6.637 2.472 1.00 89.75 86 CYS A C 1
ATOM 732 O O . CYS A 1 86 ? -2.126 -6.267 1.433 1.00 89.75 86 CYS A O 1
ATOM 734 N N . ASP A 1 87 ? -3.966 -6.438 2.699 1.00 90.38 87 ASP A N 1
ATOM 735 C CA . ASP A 1 87 ? -4.864 -5.697 1.821 1.00 90.38 87 ASP A CA 1
ATOM 736 C C . ASP A 1 87 ? -5.948 -5.002 2.645 1.00 90.38 87 ASP A C 1
ATOM 738 O O . ASP A 1 87 ? -6.081 -5.220 3.856 1.00 90.38 87 ASP A O 1
ATOM 742 N N . ASN A 1 88 ? -6.715 -4.158 1.968 1.00 87.69 88 ASN A N 1
ATOM 743 C CA . ASN A 1 88 ? -7.877 -3.484 2.528 1.00 87.69 88 ASN A CA 1
ATOM 744 C C . ASN A 1 88 ? -9.190 -3.904 1.860 1.00 87.69 88 ASN A C 1
ATOM 746 O O . ASN A 1 88 ? -10.163 -3.162 1.910 1.00 87.69 88 ASN A O 1
ATOM 750 N N . PHE A 1 89 ? -9.251 -5.084 1.238 1.00 82.56 89 PHE A N 1
ATOM 751 C CA . PHE A 1 89 ? -10.467 -5.517 0.539 1.00 82.56 89 PHE A CA 1
ATOM 752 C C . PHE A 1 89 ? -11.643 -5.779 1.492 1.00 82.56 89 PHE A C 1
ATOM 754 O O . PHE A 1 89 ? -12.794 -5.789 1.065 1.00 82.56 89 PHE A O 1
ATOM 761 N N . ASN A 1 90 ? -11.340 -5.979 2.776 1.00 74.69 90 ASN A N 1
ATOM 762 C CA . ASN A 1 90 ? -12.307 -6.223 3.847 1.00 74.69 90 ASN A CA 1
ATOM 763 C C . ASN A 1 90 ? -12.453 -5.036 4.817 1.00 74.69 90 ASN A C 1
ATOM 765 O O . ASN A 1 90 ? -13.029 -5.211 5.892 1.00 74.69 90 ASN A O 1
ATOM 769 N N . GLU A 1 91 ? -11.839 -3.891 4.510 1.00 69.12 91 GLU A N 1
ATOM 770 C CA . GLU A 1 91 ? -11.933 -2.661 5.313 1.00 69.12 91 GLU A CA 1
ATOM 771 C C . GLU A 1 91 ? -13.120 -1.807 4.848 1.00 69.12 91 GLU A C 1
ATOM 773 O O . GLU A 1 91 ? -13.843 -1.304 5.737 1.00 69.12 91 GLU A O 1
#

Foldseek 3Di:
DDPPPCVVVVVPPWDKDKFFFADWDWDDDPQKIKIWTWGDCDPVRPDRAIAIEMDRDPDPDDHGWIKIFGDDVRYGPWMATPVVRDIDPVD

Radius of gyration: 13.35 Å; chains: 1; bounding box: 36×21×33 Å

Secondary structure (DSSP, 8-state):
-----THHHHHS-PEEEEEEEEEEEEEE-SS-EEEEEEEPPBTTB-S--EEEEEES-S----TT-EEEEEEETTEEEEEEETTTTEE-TT-